Protein AF-A0A3M0BC53-F1 (afdb_monomer_lite)

Sequence (62 aa):
MEIIKKLTLCSSAHCCPDIEIIKNEKGESEVILKENDDKIVLNKHAWNLLVKLIKEGELKEL

Radius of gyration: 12.77 Å; chains: 1; bounding box: 32×24×28 Å

Secondary structure (DSSP, 8-state):
-EEEEEEES-SS-TTPPEEEEEE-TTS-EEEEEEETTEEEEEEHH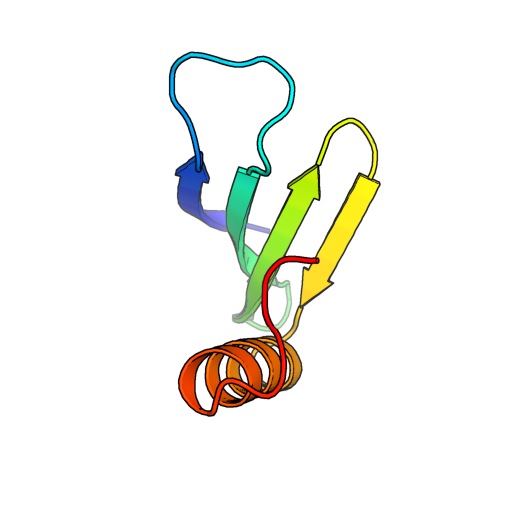HHHHHHHHHHTTSS---

pLDDT: mean 81.63, std 11.94, range [47.91, 94.31]

Structure (mmCIF, N/CA/C/O backbone):
data_AF-A0A3M0BC53-F1
#
_entry.id   AF-A0A3M0BC53-F1
#
loop_
_atom_site.group_PDB
_atom_site.id
_atom_site.type_symbol
_atom_site.label_atom_id
_atom_site.label_alt_id
_atom_site.label_comp_id
_atom_site.label_asym_id
_atom_site.label_entity_id
_atom_site.label_seq_id
_atom_site.pdbx_PDB_ins_code
_atom_site.Cartn_x
_atom_site.Cartn_y
_atom_site.Cartn_z
_atom_site.occupancy
_atom_site.B_iso_or_equiv
_atom_site.auth_seq_id
_atom_site.auth_comp_id
_atom_site.auth_asym_id
_atom_site.auth_atom_id
_atom_site.pdbx_PDB_model_num
ATOM 1 N N . MET A 1 1 ? -18.053 5.364 2.860 1.00 63.16 1 MET A N 1
ATOM 2 C CA . MET A 1 1 ? -16.589 5.224 2.687 1.00 63.16 1 MET A CA 1
ATOM 3 C C . MET A 1 1 ? -15.998 6.615 2.565 1.00 63.16 1 MET A C 1
ATOM 5 O O . MET A 1 1 ? -16.534 7.411 1.806 1.00 63.16 1 MET A O 1
ATOM 9 N N . GLU A 1 2 ? -14.955 6.915 3.331 1.00 76.75 2 GLU A N 1
ATOM 10 C CA . GLU A 1 2 ? -14.311 8.237 3.369 1.00 76.75 2 GLU A CA 1
ATOM 11 C C . GLU A 1 2 ? -12.845 8.099 2.944 1.00 76.75 2 GLU A C 1
ATOM 13 O O . GLU A 1 2 ? -12.156 7.200 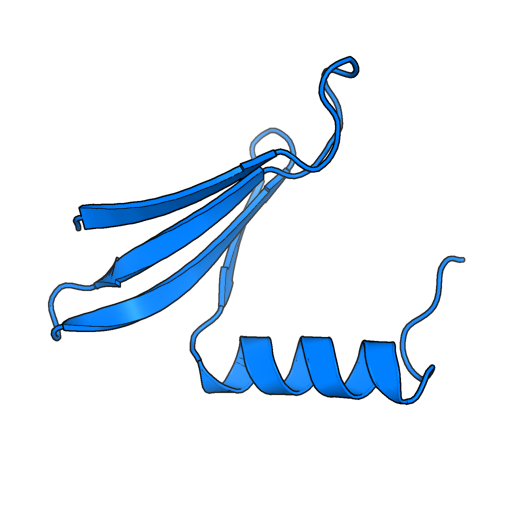3.433 1.00 76.75 2 GLU A O 1
ATOM 18 N N . ILE A 1 3 ? -12.378 8.957 2.027 1.00 75.75 3 ILE A N 1
ATOM 19 C CA . ILE A 1 3 ? -10.969 9.012 1.615 1.00 75.75 3 ILE A CA 1
ATOM 20 C C . ILE A 1 3 ? -10.203 9.839 2.645 1.00 75.75 3 ILE A C 1
ATOM 22 O O . ILE A 1 3 ? -10.460 11.026 2.814 1.00 75.75 3 ILE A O 1
ATOM 26 N N . ILE A 1 4 ? -9.239 9.205 3.306 1.00 82.31 4 ILE A N 1
ATOM 27 C CA . ILE A 1 4 ? -8.409 9.813 4.349 1.00 82.31 4 ILE A CA 1
ATOM 28 C C . ILE A 1 4 ? -7.197 10.506 3.719 1.00 82.31 4 ILE A C 1
ATOM 30 O O . ILE A 1 4 ? -6.840 11.616 4.110 1.00 82.31 4 ILE A O 1
ATOM 34 N N . LYS A 1 5 ? -6.538 9.847 2.756 1.00 82.12 5 LYS A N 1
ATOM 35 C CA . LYS A 1 5 ? -5.376 10.374 2.022 1.00 82.12 5 LYS A CA 1
ATOM 36 C C . LYS A 1 5 ? -5.307 9.787 0.615 1.00 82.12 5 LYS A C 1
ATOM 38 O O . LYS A 1 5 ? -5.684 8.635 0.419 1.00 82.12 5 LYS A O 1
ATOM 43 N N . LYS A 1 6 ? -4.766 10.559 -0.329 1.00 81.12 6 LYS A N 1
ATOM 44 C CA . LYS A 1 6 ? -4.472 10.123 -1.699 1.00 81.12 6 LYS A CA 1
ATOM 45 C C . LYS A 1 6 ? -3.027 10.471 -2.064 1.00 81.12 6 LYS A C 1
ATOM 47 O O . LYS A 1 6 ? -2.564 11.562 -1.731 1.00 81.12 6 LYS A O 1
ATOM 52 N N . LEU A 1 7 ? -2.338 9.551 -2.731 1.00 79.94 7 LEU A N 1
ATOM 53 C CA . LEU A 1 7 ? -1.022 9.748 -3.330 1.00 79.94 7 LEU A CA 1
ATOM 54 C C . LEU A 1 7 ? -1.068 9.255 -4.777 1.00 79.94 7 LEU A C 1
ATOM 56 O O . LEU A 1 7 ? -1.380 8.094 -5.018 1.00 79.94 7 LEU A O 1
ATOM 60 N N . THR A 1 8 ? -0.721 10.123 -5.719 1.00 72.50 8 THR A N 1
ATOM 61 C CA . THR A 1 8 ? -0.527 9.752 -7.124 1.00 72.50 8 THR A CA 1
ATOM 62 C C . THR A 1 8 ? 0.966 9.566 -7.357 1.00 72.50 8 THR A C 1
ATOM 64 O O . THR A 1 8 ? 1.744 10.477 -7.064 1.00 72.50 8 THR A O 1
ATOM 67 N N . LEU A 1 9 ? 1.381 8.386 -7.828 1.00 68.56 9 LEU A N 1
ATOM 68 C CA . LEU A 1 9 ? 2.802 8.020 -7.887 1.00 68.56 9 LEU A CA 1
ATOM 69 C C . LEU A 1 9 ? 3.604 8.773 -8.965 1.00 68.56 9 LEU A C 1
ATOM 71 O O . LEU A 1 9 ? 4.825 8.831 -8.859 1.00 68.56 9 LEU A O 1
ATOM 75 N N . CYS A 1 10 ? 2.960 9.402 -9.957 1.00 63.03 10 CYS A N 1
ATOM 76 C CA . CYS A 1 10 ? 3.640 10.258 -10.934 1.00 63.03 10 CYS A CA 1
ATOM 77 C C . CYS A 1 10 ? 2.723 11.391 -11.421 1.00 63.03 10 CYS A C 1
ATOM 79 O O . CYS A 1 10 ? 1.564 11.160 -11.748 1.00 63.03 10 CYS A O 1
ATOM 81 N N . SER A 1 11 ? 3.231 12.624 -11.484 1.00 54.47 11 SER A N 1
ATOM 82 C CA . SER A 1 11 ? 2.442 13.824 -11.816 1.00 54.47 11 SER A CA 1
ATOM 83 C C . SER A 1 11 ? 2.280 14.093 -13.319 1.00 54.47 11 SER A C 1
ATOM 85 O O . SER A 1 11 ? 1.593 15.041 -13.694 1.00 54.47 11 SER A O 1
ATOM 87 N N . SER A 1 12 ? 2.906 13.291 -14.184 1.00 54.19 12 SER A N 1
ATOM 88 C CA . SER A 1 12 ? 3.086 13.614 -15.609 1.00 54.19 12 SER A CA 1
ATOM 89 C C . SER A 1 12 ? 2.796 12.469 -16.589 1.00 54.19 12 SER A C 1
ATOM 91 O O . SER A 1 12 ? 3.016 12.642 -17.786 1.00 54.19 12 SER A O 1
ATOM 93 N N . ALA A 1 13 ? 2.261 11.329 -16.138 1.00 47.91 13 ALA A N 1
ATOM 94 C CA . ALA A 1 13 ? 1.938 10.211 -17.024 1.00 47.91 13 ALA A CA 1
ATOM 95 C C . ALA A 1 13 ? 0.571 9.594 -16.698 1.00 47.91 13 ALA A C 1
ATOM 97 O O . ALA A 1 13 ? 0.259 9.301 -15.549 1.00 47.91 13 ALA A O 1
ATOM 98 N N . HIS A 1 14 ? -0.226 9.364 -17.740 1.00 52.84 14 HIS A N 1
ATOM 99 C CA . HIS A 1 14 ? -1.578 8.791 -17.703 1.00 52.84 14 HIS A CA 1
ATOM 100 C C . HIS A 1 14 ? -1.629 7.309 -17.261 1.00 52.84 14 HIS A C 1
ATOM 102 O O . HIS A 1 14 ? -2.678 6.684 -17.365 1.00 52.84 14 HIS A O 1
ATOM 108 N N . CYS A 1 15 ? -0.500 6.742 -16.824 1.00 57.56 15 CYS A N 1
ATOM 109 C CA . CYS A 1 15 ? -0.267 5.308 -16.652 1.00 57.56 15 CYS A CA 1
ATOM 110 C C . CYS A 1 15 ? 0.254 4.919 -15.260 1.00 57.56 15 CYS A C 1
ATOM 112 O O . CYS A 1 15 ? 0.699 3.790 -15.085 1.00 57.56 15 CYS A O 1
ATOM 114 N N . CYS A 1 16 ? 0.254 5.830 -14.282 1.00 63.91 16 CYS A N 1
ATOM 115 C CA . CYS A 1 16 ? 0.791 5.529 -12.955 1.00 63.91 16 CYS A CA 1
ATOM 116 C C . CYS A 1 16 ? -0.311 5.214 -11.933 1.00 63.91 16 CYS A C 1
ATOM 118 O O . CYS A 1 16 ? -1.351 5.877 -11.949 1.00 63.91 16 CYS A O 1
ATOM 120 N N . PRO A 1 17 ? -0.074 4.261 -11.010 1.00 72.88 17 PRO A N 1
ATOM 121 C CA . PRO A 1 17 ? -1.064 3.894 -10.015 1.00 72.88 17 PRO A CA 1
ATOM 122 C C . PRO A 1 17 ? -1.383 5.034 -9.039 1.00 72.88 17 PRO A C 1
ATOM 124 O O . PRO A 1 17 ? -0.497 5.736 -8.537 1.00 72.88 17 PRO A O 1
ATOM 127 N N . ASP A 1 18 ? -2.664 5.160 -8.717 1.00 82.50 18 ASP A N 1
ATOM 128 C CA . ASP A 1 18 ? -3.192 5.971 -7.631 1.00 82.50 18 ASP A CA 1
ATOM 129 C C . ASP A 1 18 ? -3.307 5.123 -6.360 1.00 82.50 18 ASP A C 1
ATOM 131 O O . ASP A 1 18 ? -3.876 4.031 -6.368 1.00 82.50 18 ASP A O 1
ATOM 135 N N . ILE A 1 19 ? -2.818 5.654 -5.241 1.00 86.00 19 ILE A N 1
ATOM 136 C CA . ILE A 1 19 ? -2.961 5.045 -3.919 1.00 86.00 19 ILE A CA 1
ATOM 137 C C . ILE A 1 19 ? -3.935 5.882 -3.091 1.00 86.00 19 ILE A C 1
ATOM 139 O O . ILE A 1 19 ? -3.686 7.055 -2.814 1.00 86.00 19 ILE A O 1
ATOM 143 N N . GLU A 1 20 ? -5.030 5.278 -2.643 1.00 89.12 20 GLU A N 1
ATOM 144 C CA . GLU A 1 20 ? -6.010 5.900 -1.751 1.00 89.12 20 GLU A CA 1
ATOM 145 C C . GLU A 1 20 ? -6.085 5.132 -0.433 1.00 89.12 20 GLU A C 1
ATOM 147 O O . GLU A 1 20 ? -6.197 3.913 -0.418 1.00 89.12 20 GLU A O 1
ATOM 152 N N . ILE A 1 21 ? -6.066 5.839 0.692 1.00 87.44 21 ILE A N 1
ATOM 153 C CA . ILE A 1 21 ? -6.347 5.257 2.005 1.00 87.44 21 ILE A CA 1
ATOM 154 C C . ILE A 1 21 ? -7.776 5.627 2.366 1.00 87.44 21 ILE A C 1
ATOM 156 O O . ILE A 1 21 ? -8.102 6.813 2.449 1.00 87.44 21 ILE A O 1
ATOM 160 N N . ILE A 1 22 ? -8.613 4.627 2.610 1.00 89.94 22 ILE A N 1
ATOM 161 C CA . ILE A 1 22 ? -10.019 4.810 2.963 1.00 89.94 22 ILE A CA 1
ATOM 162 C C . ILE A 1 22 ? -10.332 4.228 4.338 1.00 89.94 22 ILE A C 1
ATOM 164 O O . ILE A 1 22 ? -9.619 3.359 4.846 1.00 89.94 22 ILE A O 1
ATOM 168 N N . LYS A 1 23 ? -11.440 4.685 4.920 1.00 87.69 23 LYS A N 1
ATOM 169 C CA . LYS A 1 23 ? -12.119 3.998 6.023 1.00 87.69 23 LYS A CA 1
ATOM 170 C C . LYS A 1 23 ? -13.337 3.241 5.491 1.00 87.69 23 LYS A C 1
ATOM 172 O O . LYS A 1 23 ? -14.212 3.848 4.858 1.00 87.69 23 LYS A O 1
ATOM 177 N N . ASN A 1 24 ? -13.380 1.932 5.729 1.00 85.12 24 ASN A N 1
ATOM 178 C CA . ASN A 1 24 ? -14.524 1.096 5.368 1.00 85.12 24 ASN A CA 1
ATOM 179 C C . ASN A 1 24 ? -15.695 1.299 6.353 1.00 85.12 24 ASN A C 1
ATOM 181 O O . ASN A 1 24 ? -15.590 2.046 7.328 1.00 85.12 24 ASN A O 1
ATOM 185 N N . GLU A 1 25 ? -16.831 0.646 6.106 1.00 86.56 25 GLU A N 1
ATOM 186 C CA . GLU A 1 25 ? -18.044 0.779 6.936 1.00 86.56 25 GLU A CA 1
ATOM 187 C C . GLU A 1 25 ? -17.862 0.277 8.377 1.00 86.56 25 GLU A C 1
ATOM 189 O O . GLU A 1 25 ? -18.595 0.685 9.273 1.00 86.56 25 GLU A O 1
ATOM 194 N N . LYS A 1 26 ? -16.849 -0.562 8.619 1.00 87.62 26 LYS A N 1
ATOM 195 C CA . LYS A 1 26 ? -16.472 -1.066 9.947 1.00 87.62 26 LYS A CA 1
ATOM 196 C C . LYS A 1 26 ? -15.489 -0.139 10.673 1.00 87.62 26 LYS A C 1
ATOM 198 O O . LYS A 1 26 ? -15.082 -0.431 11.794 1.00 87.62 26 LYS A O 1
ATOM 203 N N . GLY A 1 27 ? -15.100 0.974 10.050 1.00 86.50 27 GLY A N 1
ATOM 204 C CA . GLY A 1 27 ? -14.125 1.921 10.588 1.00 86.50 27 GLY A CA 1
ATOM 205 C C . GLY A 1 27 ? -12.668 1.470 10.448 1.00 86.50 27 GLY A C 1
ATOM 206 O O . GLY A 1 27 ? -11.782 2.112 11.019 1.00 86.50 27 GLY A O 1
ATOM 207 N N . GLU A 1 28 ? -12.400 0.409 9.689 1.00 87.12 28 GLU A N 1
ATOM 208 C CA . GLU A 1 28 ? -11.053 -0.106 9.449 1.00 87.12 28 GLU A CA 1
ATOM 209 C C . GLU A 1 28 ? -10.394 0.615 8.269 1.00 87.12 28 GLU A C 1
ATOM 211 O O . GLU A 1 28 ? -11.063 1.072 7.340 1.00 87.12 28 GLU A O 1
ATOM 216 N N . SER A 1 29 ? -9.065 0.726 8.310 1.00 86.12 29 SER A N 1
ATOM 217 C CA . SER A 1 29 ? -8.289 1.328 7.226 1.00 86.12 29 SER A CA 1
ATOM 218 C C . SER A 1 29 ? -7.982 0.313 6.129 1.00 86.12 29 SER A C 1
ATOM 220 O O . SER A 1 29 ? -7.424 -0.753 6.405 1.00 86.12 29 SER A O 1
ATOM 222 N N . GLU A 1 30 ? -8.270 0.693 4.889 1.00 91.44 30 GLU A N 1
ATOM 223 C CA . GLU A 1 30 ? -7.926 -0.057 3.680 1.00 91.44 30 GLU A CA 1
ATOM 224 C C . GLU A 1 30 ? -7.130 0.835 2.728 1.00 91.44 30 GLU A C 1
ATOM 226 O O . GLU A 1 30 ? -7.318 2.054 2.688 1.00 91.44 30 GLU A O 1
ATOM 231 N N . VAL A 1 31 ? -6.228 0.218 1.973 1.00 90.81 31 VAL A N 1
ATOM 232 C CA . VAL A 1 31 ? -5.438 0.866 0.929 1.00 90.81 31 VAL A CA 1
ATOM 233 C C . VAL A 1 31 ? -5.958 0.388 -0.414 1.00 90.81 31 VAL A C 1
ATOM 235 O O . VAL A 1 31 ? -6.021 -0.808 -0.675 1.00 90.81 31 VAL A O 1
ATOM 238 N N . ILE A 1 32 ? -6.340 1.319 -1.270 1.00 90.62 32 ILE A N 1
ATOM 239 C CA . ILE A 1 32 ? -6.765 1.058 -2.632 1.00 90.62 32 ILE A CA 1
ATOM 240 C C . ILE A 1 32 ? -5.614 1.430 -3.554 1.00 90.62 32 ILE A C 1
ATOM 242 O O . ILE A 1 32 ? -5.151 2.567 -3.523 1.00 90.62 32 ILE A O 1
ATOM 246 N N . LEU A 1 33 ? -5.206 0.485 -4.392 1.00 89.00 33 LEU A N 1
ATOM 247 C CA . LEU A 1 33 ? -4.331 0.714 -5.533 1.00 89.00 33 LEU A CA 1
ATOM 248 C C . LEU A 1 33 ? -5.214 0.736 -6.782 1.00 89.00 33 LEU A C 1
ATOM 250 O O . LEU A 1 33 ? -5.927 -0.236 -7.040 1.00 89.00 33 LEU A O 1
ATOM 254 N N . LYS A 1 34 ? -5.221 1.849 -7.511 1.00 85.62 34 LYS A N 1
ATOM 255 C CA . LYS A 1 34 ? -5.925 1.987 -8.788 1.00 85.62 34 LYS A CA 1
ATOM 256 C C . LYS A 1 34 ? -4.903 2.143 -9.890 1.00 85.62 34 LYS A C 1
ATOM 258 O O . LYS A 1 34 ? -4.077 3.043 -9.809 1.00 85.62 34 LYS A O 1
ATOM 263 N N . GLU A 1 35 ? -4.982 1.325 -10.918 1.00 81.62 35 GLU A N 1
ATOM 264 C CA . GLU A 1 35 ? -4.146 1.456 -12.103 1.00 81.62 35 GLU A CA 1
ATOM 265 C C . GLU A 1 35 ? -5.042 1.272 -13.324 1.00 81.62 35 GLU A C 1
ATOM 267 O O . GLU A 1 35 ? -5.644 0.217 -13.508 1.00 81.62 35 GLU A O 1
ATOM 272 N N . ASN A 1 36 ? -5.176 2.324 -14.135 1.00 79.62 36 ASN A N 1
ATOM 273 C CA . ASN A 1 36 ? -6.157 2.388 -15.222 1.00 79.62 36 ASN A CA 1
ATOM 274 C C . ASN A 1 36 ? -7.593 2.123 -14.706 1.00 79.62 36 ASN A C 1
ATOM 276 O O . ASN A 1 36 ? -8.083 2.884 -13.870 1.00 79.62 36 ASN A O 1
ATOM 280 N N . ASP A 1 37 ? -8.242 1.055 -15.182 1.00 79.94 37 ASP A N 1
ATOM 281 C CA . ASP A 1 37 ? -9.588 0.622 -14.774 1.00 79.94 37 ASP A CA 1
ATOM 282 C C . ASP A 1 37 ? -9.574 -0.467 -13.685 1.00 79.94 37 ASP A C 1
ATOM 284 O O . ASP A 1 37 ? -10.627 -0.825 -13.147 1.00 79.94 37 ASP A O 1
A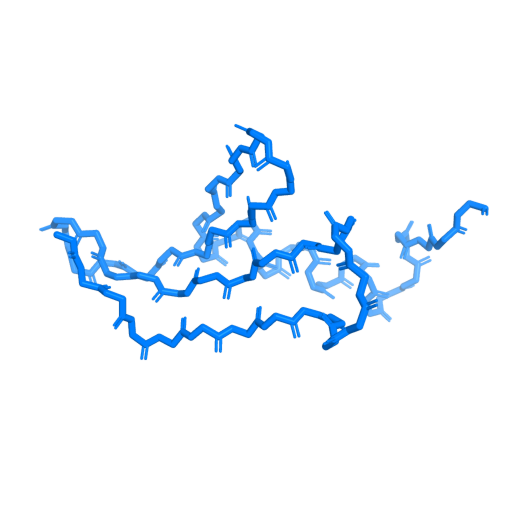TOM 288 N N . ASP A 1 38 ? -8.392 -0.973 -13.320 1.00 81.06 38 ASP A N 1
ATOM 289 C CA . ASP A 1 38 ? -8.248 -2.003 -12.300 1.00 81.06 38 ASP A CA 1
ATOM 290 C C . ASP A 1 38 ? -8.084 -1.396 -10.908 1.00 81.06 38 ASP A C 1
ATOM 292 O O . ASP A 1 38 ? -7.390 -0.400 -10.675 1.00 81.06 38 ASP A O 1
ATOM 296 N N . LYS A 1 39 ? -8.748 -2.033 -9.943 1.00 88.06 39 LYS A N 1
ATOM 297 C CA . LYS A 1 39 ? -8.757 -1.620 -8.544 1.00 88.06 39 LYS A CA 1
ATOM 298 C C . LYS A 1 39 ? -8.457 -2.809 -7.648 1.00 88.06 39 LYS A C 1
ATOM 300 O O . LYS A 1 39 ? -9.247 -3.746 -7.559 1.00 88.06 39 LYS A O 1
ATOM 305 N N . ILE A 1 40 ? -7.378 -2.703 -6.886 1.00 90.00 40 ILE A N 1
ATOM 306 C CA . ILE A 1 40 ? -7.021 -3.665 -5.846 1.00 90.00 40 ILE A CA 1
ATOM 307 C C . ILE A 1 40 ? -7.256 -3.013 -4.488 1.00 90.00 40 ILE A C 1
ATOM 309 O O . ILE A 1 40 ? -6.793 -1.904 -4.225 1.00 90.00 40 ILE A O 1
ATOM 313 N N . VAL A 1 41 ? -7.986 -3.705 -3.613 1.00 91.38 41 VAL A N 1
ATOM 314 C CA . VAL A 1 41 ? -8.209 -3.273 -2.229 1.00 91.38 41 VAL A CA 1
ATOM 315 C C . VAL A 1 41 ? -7.381 -4.152 -1.303 1.00 91.38 41 VAL A C 1
ATOM 317 O O . VAL A 1 41 ? -7.553 -5.368 -1.260 1.00 91.38 41 VAL A O 1
ATOM 320 N N . LEU A 1 42 ? -6.488 -3.525 -0.550 1.00 91.94 42 LEU A N 1
ATOM 321 C CA . LEU A 1 42 ? -5.626 -4.159 0.433 1.00 91.94 42 LEU A CA 1
ATOM 322 C C . LEU A 1 42 ? -6.089 -3.763 1.832 1.00 91.94 42 LEU A C 1
ATOM 324 O O . LEU A 1 42 ? -6.108 -2.588 2.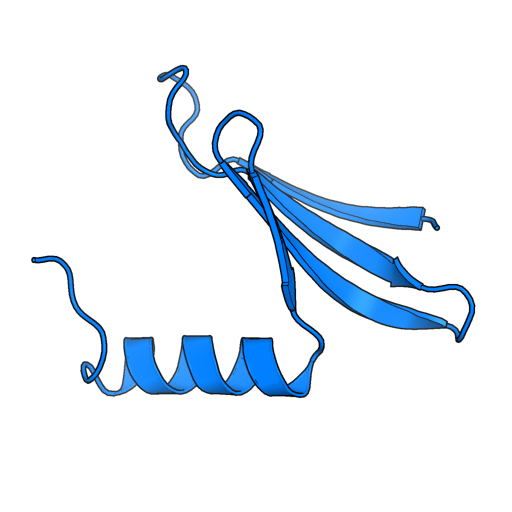199 1.00 91.94 42 LEU A O 1
ATOM 328 N N . ASN A 1 43 ? -6.415 -4.757 2.653 1.00 91.31 43 ASN A N 1
ATOM 329 C CA . ASN A 1 43 ? -6.569 -4.525 4.083 1.00 91.31 43 ASN A CA 1
ATOM 330 C C . ASN A 1 43 ? -5.198 -4.239 4.733 1.00 91.31 43 ASN A C 1
ATOM 332 O O . ASN A 1 43 ? -4.136 -4.446 4.137 1.00 91.31 43 ASN A O 1
ATOM 336 N N . LYS A 1 44 ? -5.215 -3.801 5.996 1.00 86.44 44 LYS A N 1
ATOM 337 C CA . LYS A 1 44 ? -3.998 -3.490 6.765 1.00 86.44 44 LYS A CA 1
ATOM 338 C C . LYS A 1 44 ? -2.962 -4.621 6.764 1.00 86.44 44 LYS A C 1
ATOM 340 O O . LYS A 1 44 ? -1.765 -4.347 6.716 1.00 86.44 44 LYS A O 1
ATOM 34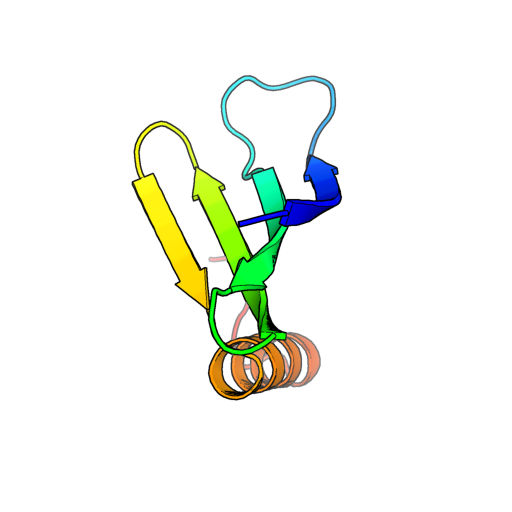5 N N . HIS A 1 45 ? -3.401 -5.877 6.847 1.00 90.31 45 HIS A N 1
ATOM 346 C CA . HIS A 1 45 ? -2.493 -7.021 6.885 1.00 90.31 45 HIS A CA 1
ATOM 347 C C . HIS A 1 45 ? -1.782 -7.220 5.541 1.00 90.31 45 HIS A C 1
ATOM 349 O O . HIS A 1 45 ? -0.553 -7.265 5.507 1.00 90.31 45 HIS A O 1
ATOM 355 N N . ALA A 1 46 ? -2.540 -7.260 4.444 1.00 90.75 46 ALA A N 1
ATOM 356 C CA . ALA A 1 46 ? -2.007 -7.421 3.094 1.00 90.75 46 ALA A CA 1
ATOM 357 C C . ALA A 1 46 ? -1.069 -6.267 2.708 1.00 90.75 46 ALA A C 1
ATOM 359 O O . ALA A 1 46 ? 0.010 -6.505 2.170 1.00 90.75 46 ALA A O 1
ATOM 360 N N . TRP A 1 47 ? -1.428 -5.026 3.057 1.00 91.25 47 TRP A N 1
ATOM 361 C CA . TRP A 1 47 ? -0.568 -3.859 2.847 1.00 91.25 47 TRP A CA 1
ATOM 362 C C . TRP A 1 47 ? 0.769 -3.977 3.588 1.00 91.25 47 TRP A C 1
ATOM 364 O O . TRP A 1 47 ? 1.831 -3.767 3.008 1.00 91.25 47 TRP A O 1
ATOM 374 N N . ASN A 1 48 ? 0.734 -4.347 4.871 1.00 91.31 48 ASN A N 1
ATOM 375 C CA . ASN A 1 48 ? 1.955 -4.496 5.660 1.00 91.31 48 ASN A CA 1
ATOM 376 C C . ASN A 1 48 ? 2.855 -5.611 5.119 1.00 91.31 48 ASN A C 1
ATOM 378 O O . ASN A 1 48 ? 4.075 -5.451 5.128 1.00 91.31 48 ASN A O 1
ATOM 382 N N . LEU A 1 49 ? 2.269 -6.713 4.643 1.00 92.75 49 LEU A N 1
ATOM 383 C CA . LEU A 1 49 ? 3.018 -7.789 4.003 1.00 92.75 49 LEU A CA 1
ATOM 384 C C . LEU A 1 49 ? 3.685 -7.305 2.711 1.00 92.75 49 LEU A C 1
ATOM 386 O O . LEU A 1 49 ? 4.882 -7.505 2.549 1.00 92.75 49 LEU A O 1
ATOM 390 N N . LEU A 1 50 ? 2.949 -6.608 1.842 1.00 90.44 50 LEU A N 1
ATOM 391 C CA . LEU A 1 50 ? 3.497 -6.028 0.613 1.00 90.44 50 LEU A CA 1
ATOM 392 C C . LEU A 1 50 ? 4.700 -5.118 0.908 1.00 90.44 50 LEU A C 1
ATOM 394 O O . LEU A 1 50 ? 5.777 -5.304 0.347 1.00 90.44 50 LEU A O 1
ATOM 398 N N . VAL A 1 51 ? 4.542 -4.170 1.838 1.00 90.56 51 VAL A N 1
ATOM 399 C CA . VAL A 1 51 ? 5.620 -3.248 2.236 1.00 90.56 51 VAL A CA 1
ATOM 400 C C . VAL A 1 51 ? 6.815 -4.001 2.817 1.00 90.56 51 VAL A C 1
ATOM 402 O O . VAL A 1 51 ? 7.957 -3.615 2.568 1.00 90.56 51 VAL A O 1
ATOM 405 N N . LYS A 1 52 ? 6.571 -5.058 3.599 1.00 92.38 52 LYS A N 1
ATOM 406 C CA . LYS A 1 52 ? 7.627 -5.904 4.156 1.00 92.38 52 LYS A CA 1
ATOM 407 C C . LYS A 1 52 ? 8.430 -6.578 3.038 1.00 92.38 52 LYS A C 1
ATOM 409 O O . LYS A 1 52 ? 9.641 -6.397 3.003 1.00 92.38 52 LYS A O 1
ATOM 414 N N . LEU A 1 53 ? 7.759 -7.247 2.101 1.00 91.31 53 LEU A N 1
ATOM 415 C CA . LEU A 1 53 ? 8.400 -7.948 0.982 1.00 91.31 53 LEU A CA 1
ATOM 416 C C . LEU A 1 53 ? 9.210 -7.000 0.082 1.00 91.31 53 LEU A C 1
ATOM 418 O O . LEU A 1 53 ? 10.301 -7.353 -0.358 1.00 91.31 53 LEU A O 1
ATOM 422 N N . ILE A 1 54 ? 8.720 -5.775 -0.149 1.00 89.38 54 ILE A N 1
ATOM 423 C CA . ILE A 1 54 ? 9.469 -4.739 -0.883 1.00 89.38 54 ILE A CA 1
ATOM 424 C C . ILE A 1 54 ? 10.732 -4.333 -0.109 1.00 89.38 54 ILE A C 1
ATOM 426 O O . ILE A 1 54 ? 11.819 -4.271 -0.677 1.00 89.38 54 ILE A O 1
ATOM 430 N N . LYS A 1 55 ? 10.616 -4.076 1.201 1.00 89.31 55 LYS A N 1
ATOM 431 C CA . LYS A 1 55 ? 11.757 -3.676 2.047 1.00 89.31 55 LYS A CA 1
ATOM 432 C C . LYS A 1 55 ? 12.813 -4.769 2.189 1.00 89.31 55 LYS A C 1
ATOM 434 O O . LYS A 1 55 ? 13.994 -4.453 2.280 1.00 89.31 55 LYS A O 1
ATOM 439 N N . GLU A 1 56 ? 12.390 -6.027 2.223 1.00 94.31 56 GLU A N 1
ATOM 440 C CA . GLU A 1 56 ? 13.277 -7.195 2.264 1.00 94.31 56 GLU A CA 1
ATOM 441 C C . GLU A 1 56 ? 13.890 -7.499 0.887 1.00 94.31 56 GLU A C 1
ATOM 443 O O . GLU A 1 56 ? 14.813 -8.304 0.778 1.00 94.31 56 GLU A O 1
ATOM 448 N N . GLY A 1 57 ? 13.434 -6.811 -0.167 1.00 89.38 57 GLY A N 1
ATOM 449 C CA . GLY A 1 57 ? 13.902 -7.011 -1.531 1.00 89.38 57 GLY A CA 1
ATOM 450 C C . GLY A 1 57 ? 13.431 -8.334 -2.132 1.00 89.38 57 GLY A C 1
ATOM 451 O O . GLY A 1 57 ? 14.034 -8.808 -3.087 1.00 89.38 57 GLY A O 1
ATOM 452 N N . GLU A 1 58 ? 12.383 -8.947 -1.591 1.00 91.12 58 GLU A N 1
ATOM 453 C CA . GLU A 1 58 ? 11.772 -10.143 -2.178 1.00 91.12 58 GLU A CA 1
ATOM 454 C C . GLU A 1 58 ? 10.902 -9.787 -3.391 1.00 91.12 58 GLU A C 1
ATOM 456 O O . GLU A 1 58 ? 10.810 -10.563 -4.339 1.00 91.12 58 GLU A O 1
ATOM 461 N N . LEU A 1 59 ? 10.315 -8.585 -3.393 1.00 84.31 59 LEU A N 1
ATOM 462 C CA . LEU A 1 59 ? 9.629 -8.004 -4.546 1.00 84.31 59 LEU A CA 1
ATOM 463 C C . LEU A 1 59 ? 10.461 -6.847 -5.098 1.00 84.31 59 LEU A C 1
ATOM 465 O O . LEU A 1 59 ? 1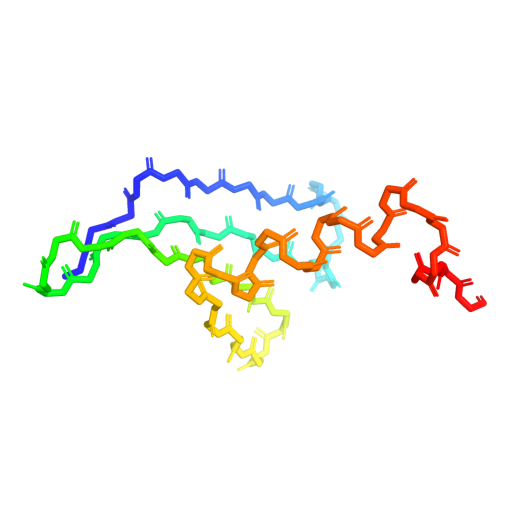0.654 -5.837 -4.419 1.00 84.31 59 LEU A O 1
ATOM 469 N N . LYS A 1 60 ? 10.950 -7.005 -6.329 1.00 79.56 60 LYS A N 1
ATOM 470 C CA . LYS A 1 60 ? 11.726 -5.998 -7.062 1.00 79.56 60 LYS A CA 1
ATOM 471 C C . LYS A 1 60 ? 11.131 -5.792 -8.450 1.00 79.56 60 LYS A C 1
ATOM 473 O O . LYS A 1 60 ? 10.357 -6.616 -8.930 1.00 79.56 60 LYS A O 1
ATOM 478 N N . GLU A 1 61 ? 11.519 -4.685 -9.064 1.00 70.88 61 GLU A N 1
ATOM 479 C CA . GLU A 1 61 ? 11.284 -4.388 -10.477 1.00 70.88 61 GLU A CA 1
ATOM 480 C C . GLU A 1 61 ? 11.831 -5.538 -11.345 1.00 70.88 61 GLU A C 1
ATOM 482 O O . GLU A 1 61 ? 12.876 -6.107 -11.011 1.00 70.88 61 GLU A O 1
ATOM 487 N N . LEU A 1 62 ? 11.099 -5.905 -12.405 1.00 51.88 62 LEU A N 1
ATOM 488 C CA . LEU A 1 62 ? 11.520 -6.917 -13.385 1.00 51.88 62 LEU A CA 1
ATOM 489 C C . LEU A 1 62 ? 12.582 -6.366 -14.339 1.00 51.88 62 LEU A C 1
ATOM 491 O O . LEU A 1 62 ? 12.399 -5.224 -14.816 1.00 51.88 62 LEU A O 1
#

Foldseek 3Di:
DDFPDKDFPDDPDPFTWIWTWDQDPVRFIWIWTDGPPDIDIGGPVRVVVVVVCVVVVVDDDD

Organism: NCBI:txid133270